Protein AF-A0AAV4HIV1-F1 (afdb_monomer_lite)

Organism: NCBI:txid1093978

Secondary structure (DSSP, 8-state):
---HHHHHHHHHHHHHHHHHTSS-GGGHHHHHHHHHHHHHHSPPTTTSS-HHHHHHSS----HHHHHHHHHH----PPP---HHHHHHHHHHHHHHHHHHHHHHHHHHHHHHHHHHHHHHTT------------------

Foldseek 3Di:
DPCPVVVVVVVVLVVVLCVVCVPPVPCSVVVNVVSVVVQQQDQDQQQSDRVVCLVFVDHDCDPVVVVCCVVVVDDPDDDDDDPVRVVVVSVVSNVVSVVSSVVSNVVSVVVVVVVCVVVVVVPPPPPDPPPDDDDDDDDD

InterPro domains:
  IPR012337 Ribonuclease H-like superfamily [SSF53098] (3-62)
  IPR036397 Ribonuclease H superfamily [G3DSA:3.30.420.10] (1-107)

Sequence (140 aa):
MCNGLVERFNAKLKTCLRRLCSEQPRQWHRYINPLLFAYREVPQESTHFAPFELLYGRTVRGTMHILRELWTKDIEEPEVKTSYEYVLNLRERLDDTLKKAGEELEKAQGRQKHYYDRTFKVLKILCGRESFSPAADGFE

Radius of gyration: 26.25 Å; chains: 1; bounding box: 42×67×82 Å

pLDDT: mean 79.44, std 16.46, range [33.34, 93.69]

Structure (mmCIF, N/CA/C/O backbone):
data_AF-A0AAV4HIV1-F1
#
_entry.id   AF-A0AAV4HIV1-F1
#
loop_
_atom_site.group_PDB
_atom_site.id
_atom_site.type_symbol
_atom_site.label_atom_id
_atom_site.label_alt_id
_atom_site.label_comp_id
_atom_site.label_asym_id
_atom_site.label_entity_id
_atom_site.label_seq_id
_atom_site.pdbx_PDB_ins_code
_atom_site.Cartn_x
_atom_site.Cartn_y
_atom_site.Cartn_z
_atom_site.occupancy
_atom_site.B_iso_or_equiv
_atom_site.auth_seq_id
_atom_site.auth_comp_id
_atom_site.auth_asym_id
_atom_site.auth_atom_id
_atom_site.pdbx_PDB_model_num
ATOM 1 N N . MET A 1 1 ? -7.880 16.273 -17.895 1.00 42.62 1 MET A N 1
ATOM 2 C CA . MET A 1 1 ? -6.919 15.247 -18.371 1.00 42.62 1 MET A CA 1
ATOM 3 C C . MET A 1 1 ? -6.911 14.116 -17.347 1.00 42.62 1 MET A C 1
ATOM 5 O O . MET A 1 1 ? -6.492 14.367 -16.229 1.00 42.62 1 MET A O 1
ATOM 9 N N . CYS A 1 2 ? -7.506 12.952 -17.638 1.00 53.34 2 CYS A N 1
ATOM 10 C CA . CYS A 1 2 ? -8.181 12.158 -16.591 1.00 53.34 2 CYS A CA 1
ATOM 11 C C . CYS A 1 2 ? -7.658 10.721 -16.328 1.00 53.34 2 CYS A C 1
ATOM 13 O O . CYS A 1 2 ? -8.262 10.038 -15.519 1.00 53.34 2 CYS A O 1
ATOM 15 N N . ASN A 1 3 ? -6.546 10.238 -16.913 1.00 75.44 3 ASN A N 1
ATOM 16 C CA . ASN A 1 3 ? -6.161 8.808 -16.776 1.00 75.44 3 ASN A CA 1
ATOM 17 C C . ASN A 1 3 ? -4.720 8.502 -16.309 1.00 75.44 3 ASN A C 1
ATOM 19 O O . ASN A 1 3 ? -4.316 7.339 -16.288 1.00 75.44 3 ASN A O 1
ATOM 23 N N . GLY A 1 4 ? -3.940 9.494 -15.866 1.00 80.88 4 GLY A N 1
ATOM 24 C CA . GLY A 1 4 ? -2.507 9.297 -15.581 1.00 80.88 4 GLY A CA 1
ATOM 25 C C . GLY A 1 4 ? -2.182 8.233 -14.518 1.00 80.88 4 GLY A C 1
ATOM 26 O O . GLY A 1 4 ? -1.185 7.522 -14.636 1.00 80.88 4 GLY A O 1
ATOM 27 N N . LEU A 1 5 ? -3.024 8.065 -13.493 1.00 81.38 5 LEU A N 1
ATOM 28 C CA . LEU A 1 5 ? -2.810 7.041 -12.458 1.00 81.38 5 LEU A CA 1
ATOM 29 C C . LEU A 1 5 ? -3.039 5.622 -12.996 1.00 81.38 5 LEU A C 1
ATOM 31 O O . LEU A 1 5 ? -2.239 4.725 -12.728 1.00 81.38 5 LEU A O 1
ATOM 35 N N . VAL A 1 6 ? -4.083 5.436 -13.808 1.00 84.75 6 VAL A N 1
ATOM 36 C CA . VAL A 1 6 ? -4.397 4.154 -14.458 1.00 84.75 6 VAL A CA 1
ATOM 37 C C . VAL A 1 6 ? -3.300 3.780 -15.453 1.00 84.75 6 VAL A C 1
ATOM 39 O O . VAL A 1 6 ? -2.864 2.631 -15.500 1.00 84.75 6 VAL A O 1
ATOM 42 N N . GLU A 1 7 ? -2.788 4.750 -16.210 1.00 88.69 7 GLU A N 1
ATOM 43 C CA . GLU A 1 7 ? -1.672 4.536 -17.134 1.00 88.69 7 GLU A CA 1
ATOM 44 C C . GLU A 1 7 ? -0.387 4.126 -16.406 1.00 88.69 7 GLU A C 1
ATOM 46 O O . GLU A 1 7 ? 0.265 3.163 -16.817 1.00 88.69 7 GLU A O 1
ATOM 51 N N . ARG A 1 8 ? -0.047 4.784 -15.285 1.00 86.56 8 ARG A N 1
ATOM 52 C CA . ARG A 1 8 ? 1.108 4.404 -14.450 1.00 86.56 8 ARG A CA 1
ATOM 53 C C . ARG A 1 8 ? 0.956 3.001 -13.870 1.00 86.56 8 ARG A C 1
ATOM 55 O O . ARG A 1 8 ? 1.915 2.228 -13.901 1.00 86.56 8 ARG A O 1
ATOM 62 N N . PHE A 1 9 ? -0.237 2.657 -13.389 1.00 87.56 9 PHE A N 1
ATOM 63 C CA . PHE A 1 9 ? -0.536 1.310 -12.907 1.00 87.56 9 PHE A CA 1
ATOM 64 C C . PHE A 1 9 ? -0.349 0.270 -14.019 1.00 87.56 9 PHE A C 1
ATOM 66 O O . PHE A 1 9 ? 0.413 -0.686 -13.858 1.00 87.56 9 PHE A O 1
ATOM 73 N N . ASN A 1 10 ? -0.952 0.499 -15.186 1.00 90.94 10 ASN A N 1
ATOM 74 C CA . ASN A 1 10 ? -0.833 -0.394 -16.337 1.00 90.94 10 ASN A CA 1
ATOM 75 C C . ASN A 1 10 ? 0.622 -0.529 -16.813 1.00 90.94 10 ASN A C 1
ATOM 77 O O . ASN A 1 10 ? 1.059 -1.627 -17.163 1.00 90.94 10 ASN A O 1
ATOM 81 N N . ALA A 1 11 ? 1.402 0.553 -16.796 1.00 90.94 11 ALA A N 1
ATOM 82 C CA . ALA A 1 11 ? 2.826 0.524 -17.122 1.00 90.94 11 ALA A CA 1
ATOM 83 C C . ALA A 1 11 ? 3.629 -0.325 -16.122 1.00 90.94 11 ALA A C 1
ATOM 85 O O . ALA A 1 11 ? 4.471 -1.135 -16.530 1.00 90.94 11 ALA A O 1
ATOM 86 N N . LYS A 1 12 ? 3.346 -0.198 -14.818 1.00 90.19 12 LYS A N 1
ATOM 87 C CA . LYS A 1 12 ? 3.982 -1.016 -13.778 1.00 90.19 12 LYS A CA 1
ATOM 88 C C . LYS A 1 12 ? 3.627 -2.492 -13.942 1.00 90.19 12 LYS A C 1
ATOM 90 O O . LYS A 1 12 ? 4.529 -3.328 -13.954 1.00 90.19 12 LYS A O 1
ATOM 95 N N . LEU A 1 13 ? 2.348 -2.800 -14.154 1.00 90.88 13 LEU A N 1
ATOM 96 C CA . LEU A 1 13 ? 1.856 -4.162 -14.345 1.00 90.88 13 LEU A CA 1
ATOM 97 C C . LEU A 1 13 ? 2.499 -4.824 -15.571 1.00 90.88 13 LEU A C 1
ATOM 99 O O . LEU A 1 13 ? 3.040 -5.923 -15.462 1.00 90.88 13 LEU A O 1
ATOM 103 N N . LYS A 1 14 ? 2.551 -4.123 -16.711 1.00 90.75 14 LYS A N 1
ATOM 104 C CA . LYS A 1 14 ? 3.245 -4.599 -17.921 1.00 90.75 14 LYS A CA 1
ATOM 105 C C . LYS A 1 14 ? 4.734 -4.847 -17.675 1.00 90.75 14 LYS A C 1
ATOM 107 O O . LYS A 1 14 ? 5.274 -5.839 -18.156 1.00 90.75 14 LYS A O 1
ATOM 112 N N . THR A 1 15 ? 5.400 -3.968 -16.927 1.00 91.81 15 THR A N 1
ATOM 113 C CA . THR A 1 15 ? 6.830 -4.113 -16.607 1.00 91.81 15 THR A CA 1
ATOM 114 C C . THR A 1 15 ? 7.088 -5.347 -15.745 1.00 91.81 15 THR A C 1
ATOM 116 O O . THR A 1 15 ? 8.006 -6.111 -16.037 1.00 91.81 15 THR A O 1
ATOM 119 N N . CYS A 1 16 ? 6.273 -5.573 -14.712 1.00 90.44 16 CYS A N 1
ATOM 120 C CA . CYS A 1 16 ? 6.390 -6.759 -13.869 1.00 90.44 16 CYS A CA 1
ATOM 121 C C . CYS A 1 16 ? 6.075 -8.041 -14.650 1.00 90.44 16 CYS A C 1
ATOM 123 O O . CYS A 1 16 ? 6.843 -8.994 -14.565 1.00 90.44 16 CYS A O 1
ATOM 125 N N . LEU A 1 17 ? 5.020 -8.050 -15.475 1.00 90.00 17 LEU A N 1
ATOM 126 C CA . LEU A 1 17 ? 4.712 -9.197 -16.335 1.00 90.00 17 LEU A CA 1
ATOM 127 C C . LEU A 1 17 ? 5.856 -9.511 -17.297 1.00 90.00 17 LEU A C 1
ATOM 129 O O . LEU A 1 17 ? 6.226 -10.670 -17.422 1.00 90.00 17 LEU A O 1
ATOM 133 N N . ARG A 1 18 ? 6.465 -8.501 -17.932 1.00 89.62 18 ARG A N 1
ATOM 134 C CA . ARG A 1 18 ? 7.612 -8.712 -18.829 1.00 89.62 18 ARG A CA 1
ATOM 135 C C . ARG A 1 18 ? 8.777 -9.405 -18.120 1.00 89.62 18 ARG A C 1
ATOM 137 O O . ARG A 1 18 ? 9.432 -10.239 -18.731 1.00 89.62 18 ARG A O 1
ATOM 144 N N . ARG A 1 19 ? 9.021 -9.072 -16.848 1.00 89.06 19 ARG A N 1
ATOM 145 C CA . ARG A 1 19 ? 10.058 -9.716 -16.028 1.00 89.06 19 ARG A CA 1
ATOM 146 C C . ARG A 1 19 ? 9.678 -11.141 -15.632 1.00 89.06 19 ARG A C 1
ATOM 148 O O . ARG A 1 19 ? 10.494 -12.030 -15.778 1.00 89.06 19 ARG A O 1
ATOM 155 N N . LEU A 1 20 ? 8.447 -11.3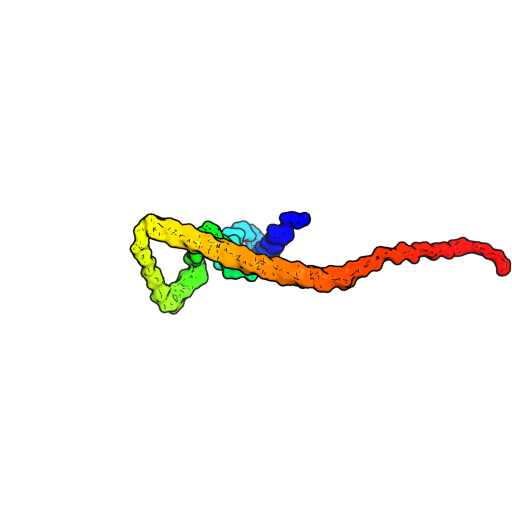67 -15.173 1.00 86.81 20 LEU A N 1
ATOM 156 C CA . LEU A 1 20 ? 7.981 -12.700 -14.762 1.00 86.81 20 LEU A CA 1
ATOM 157 C C . LEU A 1 20 ? 7.864 -13.677 -15.940 1.00 86.81 20 LEU A C 1
ATOM 159 O O . LEU A 1 20 ? 8.055 -14.876 -15.784 1.00 86.81 20 LEU A O 1
ATOM 163 N N . CYS A 1 21 ? 7.553 -13.162 -17.126 1.00 87.81 21 CYS A N 1
ATOM 164 C CA . CYS A 1 21 ? 7.339 -13.954 -18.331 1.00 87.81 21 CYS A CA 1
ATOM 165 C C . CYS A 1 21 ? 8.599 -14.079 -19.200 1.00 87.81 21 CYS A C 1
ATOM 167 O O . CYS A 1 21 ? 8.486 -14.553 -20.330 1.00 87.81 21 CYS A O 1
ATOM 169 N N . SER A 1 22 ? 9.774 -13.643 -18.721 1.00 86.38 22 SER A N 1
ATOM 170 C CA . SER A 1 22 ? 11.020 -13.713 -19.498 1.00 86.38 22 SER A CA 1
ATOM 171 C C . SER A 1 22 ? 11.397 -15.150 -19.854 1.00 86.38 22 SER A C 1
ATOM 173 O O . SER A 1 22 ? 11.907 -15.392 -20.942 1.00 86.38 22 SER A O 1
ATOM 175 N N . GLU A 1 23 ? 11.104 -16.099 -18.963 1.00 80.75 23 GLU A N 1
ATOM 176 C CA . GLU A 1 23 ? 11.380 -17.524 -19.167 1.00 80.75 23 GLU A CA 1
ATOM 177 C C . GLU A 1 23 ? 10.240 -18.243 -19.906 1.00 80.75 23 GLU A C 1
ATOM 179 O O . GLU A 1 23 ? 10.485 -19.119 -20.731 1.00 80.75 23 GLU A O 1
ATOM 184 N N . GLN A 1 24 ? 8.978 -17.876 -19.638 1.00 84.31 24 GLN A N 1
ATOM 185 C CA . GLN A 1 24 ? 7.793 -18.549 -20.195 1.00 84.31 24 GLN A CA 1
ATOM 186 C C . GLN A 1 24 ? 6.726 -17.548 -20.686 1.00 84.31 24 GLN A C 1
ATOM 188 O O . GLN A 1 24 ? 5.675 -17.379 -20.058 1.00 84.31 24 GLN A O 1
ATOM 193 N N . PRO A 1 25 ? 6.923 -16.912 -21.858 1.00 81.50 25 PRO A N 1
ATOM 194 C CA . PRO A 1 25 ? 6.043 -15.847 -22.352 1.00 81.50 25 PRO A CA 1
ATOM 195 C C . PRO A 1 25 ? 4.618 -16.307 -22.686 1.00 81.50 25 PRO A C 1
ATOM 197 O O . PRO A 1 25 ? 3.663 -15.541 -22.555 1.00 81.50 25 PRO A O 1
ATOM 200 N N . ARG A 1 26 ? 4.433 -17.578 -23.067 1.00 85.88 26 ARG A N 1
ATOM 201 C CA . ARG A 1 26 ? 3.106 -18.143 -23.386 1.00 85.88 26 ARG A CA 1
ATOM 202 C C . ARG A 1 26 ? 2.197 -18.304 -22.160 1.00 85.88 26 ARG A C 1
ATOM 204 O O . ARG A 1 26 ? 0.985 -18.415 -22.323 1.00 85.88 26 ARG A O 1
ATOM 211 N N . GLN A 1 27 ? 2.748 -18.286 -20.945 1.00 88.19 27 GLN A N 1
ATOM 212 C CA . GLN A 1 27 ? 2.001 -18.527 -19.703 1.00 88.19 27 GLN A CA 1
ATOM 213 C C . GLN A 1 27 ? 1.684 -17.249 -18.914 1.00 88.19 27 GLN A C 1
ATOM 215 O O . GLN A 1 27 ? 1.295 -17.322 -17.752 1.00 88.19 27 GLN A O 1
ATOM 220 N N . TRP A 1 28 ? 1.783 -16.074 -19.548 1.00 87.19 28 TRP A N 1
ATOM 221 C CA . TRP A 1 28 ? 1.580 -14.769 -18.903 1.00 87.19 28 TRP A CA 1
ATOM 222 C C . TRP A 1 28 ? 0.282 -14.654 -18.087 1.00 87.19 28 TRP A C 1
ATOM 224 O O . TRP A 1 28 ? 0.274 -14.059 -17.011 1.00 87.19 28 TRP A O 1
ATOM 234 N N . HIS A 1 29 ? -0.797 -15.281 -18.561 1.00 88.12 29 HIS A N 1
ATOM 235 C CA . HIS A 1 29 ? -2.107 -15.298 -17.914 1.00 88.12 29 HIS A CA 1
ATOM 236 C C . HIS A 1 29 ? -2.079 -15.911 -16.504 1.00 88.12 29 HIS A C 1
ATOM 238 O O . HIS A 1 29 ? -2.806 -15.453 -15.625 1.00 88.12 29 HIS A O 1
ATOM 244 N N . ARG A 1 30 ? -1.200 -16.891 -16.251 1.00 89.06 30 ARG A N 1
ATOM 245 C CA . ARG A 1 30 ? -1.045 -17.520 -14.929 1.00 89.06 30 ARG A CA 1
ATOM 246 C C . ARG A 1 30 ? -0.418 -16.574 -13.907 1.00 89.06 30 ARG A C 1
ATOM 248 O O . ARG A 1 30 ? -0.728 -16.668 -12.725 1.00 89.06 30 ARG A O 1
ATOM 255 N N . TYR A 1 31 ? 0.416 -15.638 -14.358 1.00 88.94 31 TYR A N 1
ATOM 256 C CA . TYR A 1 31 ? 1.117 -14.696 -13.485 1.00 88.94 31 TYR A CA 1
ATOM 257 C C . TYR A 1 31 ? 0.291 -13.452 -13.134 1.00 88.94 31 TYR A C 1
ATOM 259 O O . TYR A 1 31 ? 0.672 -12.725 -12.220 1.00 88.94 31 TYR A O 1
ATOM 267 N N . ILE A 1 32 ? -0.849 -13.212 -13.796 1.00 90.44 32 ILE A N 1
ATOM 268 C CA . ILE A 1 32 ? -1.705 -12.043 -13.522 1.00 90.44 32 ILE A CA 1
ATOM 269 C C . ILE A 1 32 ? -2.212 -12.058 -12.080 1.00 90.44 32 ILE A C 1
ATOM 271 O O . ILE A 1 32 ? -2.040 -11.076 -11.362 1.00 90.44 32 ILE A O 1
ATOM 275 N N . ASN A 1 33 ? -2.835 -13.159 -11.653 1.00 90.44 33 ASN A N 1
ATOM 276 C CA . ASN A 1 33 ? -3.450 -13.241 -10.327 1.00 90.44 33 ASN A CA 1
ATOM 277 C C . ASN A 1 33 ? -2.414 -13.097 -9.195 1.00 90.44 33 ASN A C 1
ATOM 279 O O . ASN A 1 33 ? -2.628 -12.250 -8.326 1.00 90.44 33 ASN A O 1
ATOM 283 N N . PRO A 1 34 ? -1.270 -13.815 -9.219 1.00 88.81 34 PRO A N 1
ATOM 284 C CA . PRO A 1 34 ? -0.201 -13.612 -8.241 1.00 88.81 34 PRO A CA 1
ATOM 285 C C . PRO A 1 34 ? 0.359 -12.188 -8.248 1.00 88.81 34 PRO A C 1
ATOM 287 O O . PRO A 1 34 ? 0.590 -11.609 -7.190 1.00 88.81 34 PRO A O 1
ATOM 290 N N . LEU A 1 35 ? 0.543 -11.589 -9.429 1.00 89.94 35 LEU A N 1
ATOM 291 C CA . LEU A 1 35 ? 1.068 -10.230 -9.537 1.00 89.94 35 LEU A CA 1
ATOM 292 C C . LEU A 1 35 ? 0.097 -9.187 -8.968 1.00 89.94 35 LEU A C 1
ATOM 294 O O . LEU A 1 35 ? 0.522 -8.266 -8.274 1.00 89.94 35 LEU A O 1
ATOM 298 N N . LEU A 1 36 ? -1.202 -9.323 -9.247 1.00 90.62 36 LEU A N 1
ATOM 299 C CA . LEU A 1 36 ? -2.232 -8.451 -8.682 1.00 90.62 36 LEU A CA 1
ATOM 300 C C . LEU A 1 36 ? -2.328 -8.605 -7.166 1.00 90.62 36 LEU A C 1
ATOM 302 O O . LEU A 1 36 ? -2.538 -7.615 -6.472 1.00 90.62 36 LEU A O 1
ATOM 306 N N . PHE A 1 37 ? -2.166 -9.825 -6.655 1.00 89.12 37 PHE A N 1
ATOM 307 C CA . PHE A 1 37 ? -2.110 -10.066 -5.220 1.00 89.12 37 PHE A CA 1
ATOM 308 C C . PHE A 1 37 ? -0.910 -9.354 -4.586 1.00 89.12 37 PHE A C 1
ATOM 310 O O . PHE A 1 37 ? -1.101 -8.547 -3.682 1.00 89.12 37 PHE A O 1
ATOM 317 N N . ALA A 1 38 ? 0.293 -9.542 -5.139 1.00 88.88 38 ALA A N 1
ATOM 318 C CA . ALA A 1 38 ? 1.499 -8.862 -4.669 1.00 88.88 38 ALA A CA 1
ATOM 319 C C . ALA A 1 38 ? 1.358 -7.330 -4.718 1.00 88.88 38 ALA A C 1
ATOM 321 O O . ALA A 1 38 ? 1.772 -6.634 -3.797 1.00 88.88 38 ALA A O 1
ATOM 322 N N . TYR A 1 39 ? 0.721 -6.787 -5.760 1.00 89.25 39 TYR A N 1
ATOM 323 C CA . TYR A 1 39 ? 0.451 -5.349 -5.846 1.00 89.25 39 TYR A CA 1
ATOM 324 C C . TYR A 1 39 ? -0.492 -4.853 -4.738 1.00 89.25 39 TYR A C 1
ATOM 326 O O . TYR A 1 39 ? -0.326 -3.746 -4.240 1.00 89.25 39 TYR A O 1
ATOM 334 N N . ARG A 1 40 ? -1.498 -5.650 -4.361 1.00 89.19 40 ARG A N 1
ATOM 335 C CA . ARG A 1 40 ? -2.479 -5.293 -3.321 1.00 89.19 40 ARG A CA 1
ATOM 336 C C . ARG A 1 40 ? -1.938 -5.447 -1.900 1.00 89.19 40 ARG A C 1
ATOM 338 O O . ARG A 1 40 ? -2.483 -4.810 -1.003 1.00 89.19 40 ARG A O 1
ATOM 345 N N . GLU A 1 41 ? -0.927 -6.291 -1.709 1.00 87.69 41 GLU A N 1
ATOM 346 C CA . GLU A 1 41 ? -0.252 -6.526 -0.425 1.00 87.69 41 GLU A CA 1
ATOM 347 C C . GLU A 1 41 ? 0.791 -5.440 -0.109 1.00 87.69 41 GLU A C 1
ATOM 349 O O . GLU A 1 41 ? 1.001 -5.108 1.052 1.00 87.69 41 GLU A O 1
ATOM 354 N N . VAL A 1 42 ? 1.436 -4.861 -1.126 1.00 86.94 42 VAL A N 1
ATOM 355 C CA . VAL A 1 42 ? 2.539 -3.907 -0.932 1.00 86.94 42 VAL A CA 1
ATOM 356 C C . VAL A 1 42 ? 2.023 -2.478 -0.687 1.00 86.94 42 VAL A C 1
ATOM 358 O O . VAL A 1 42 ? 1.171 -2.001 -1.444 1.00 86.94 42 VAL A O 1
ATOM 361 N N . PRO A 1 43 ? 2.561 -1.750 0.315 1.00 87.31 43 PRO A N 1
ATOM 362 C CA . PRO A 1 43 ? 2.213 -0.353 0.552 1.00 87.31 43 PRO A CA 1
ATOM 363 C C . PRO A 1 43 ? 2.654 0.543 -0.608 1.00 87.31 43 PRO A C 1
ATOM 365 O O . PRO A 1 43 ? 3.780 0.453 -1.106 1.00 87.31 43 PRO A O 1
ATOM 368 N N . GLN A 1 44 ? 1.762 1.433 -1.043 1.00 86.44 44 GLN A N 1
ATOM 369 C CA . GLN A 1 44 ? 2.045 2.356 -2.137 1.00 86.44 44 GLN A CA 1
ATOM 370 C C . GLN A 1 44 ? 2.670 3.651 -1.607 1.00 86.44 44 GLN A C 1
ATOM 372 O O . GLN A 1 44 ? 2.161 4.249 -0.672 1.00 86.44 44 GLN A O 1
ATOM 377 N N . GLU A 1 45 ? 3.736 4.140 -2.243 1.00 85.62 45 GLU A N 1
ATOM 378 C CA . GLU A 1 45 ? 4.506 5.308 -1.775 1.00 85.62 45 GLU A CA 1
ATOM 379 C C . GLU A 1 45 ? 3.672 6.587 -1.588 1.00 85.62 45 GLU A C 1
ATOM 381 O O . GLU A 1 45 ? 3.952 7.390 -0.709 1.00 85.62 45 GLU A O 1
ATOM 386 N N . SER A 1 46 ? 2.635 6.787 -2.404 1.00 83.25 46 SER A N 1
ATOM 387 C CA . SER A 1 46 ? 1.781 7.975 -2.317 1.00 83.25 46 SER A CA 1
ATOM 388 C C . SER A 1 46 ? 0.820 7.957 -1.131 1.00 83.25 46 SER A C 1
ATOM 390 O O . SER A 1 46 ? 0.403 9.017 -0.691 1.00 83.25 46 SER A O 1
ATOM 392 N N . THR A 1 47 ? 0.417 6.772 -0.671 1.00 85.06 47 THR A N 1
ATOM 393 C CA . THR A 1 47 ? -0.582 6.602 0.396 1.00 85.06 47 THR A CA 1
ATOM 394 C C . THR A 1 47 ? 0.015 6.001 1.660 1.00 85.06 47 THR A C 1
ATOM 396 O O . THR A 1 47 ? -0.641 6.024 2.687 1.00 85.06 47 THR A O 1
ATOM 399 N N . HIS A 1 48 ? 1.211 5.416 1.595 1.00 87.69 48 HIS A N 1
ATOM 400 C CA . HIS A 1 48 ? 1.876 4.606 2.625 1.00 87.69 48 HIS A CA 1
ATOM 401 C C . HIS A 1 48 ? 1.117 3.355 3.107 1.00 87.69 48 HIS A C 1
ATOM 403 O O . HIS A 1 48 ? 1.720 2.494 3.740 1.00 87.69 48 HIS A O 1
ATOM 409 N N . PHE A 1 49 ? -0.152 3.201 2.737 1.00 87.88 49 PHE A N 1
ATOM 410 C CA . PHE A 1 49 ? -0.975 2.019 2.986 1.00 87.88 49 PHE A CA 1
ATOM 411 C C . PHE A 1 49 ? -1.046 1.098 1.768 1.00 87.88 49 PHE A C 1
ATOM 413 O O . PHE A 1 49 ? -0.949 1.554 0.618 1.00 87.88 49 PHE A O 1
ATOM 420 N N . ALA A 1 50 ? -1.250 -0.196 2.018 1.00 89.44 50 ALA A N 1
ATOM 421 C CA . ALA A 1 50 ? -1.527 -1.162 0.964 1.00 89.44 50 ALA A CA 1
ATOM 422 C C . ALA A 1 50 ? -2.975 -1.004 0.450 1.00 89.44 50 ALA A C 1
ATOM 424 O O . ALA A 1 50 ? -3.888 -0.754 1.243 1.00 89.44 50 ALA A O 1
ATOM 425 N N . PRO A 1 51 ? -3.247 -1.193 -0.858 1.00 88.81 51 PRO A N 1
ATOM 426 C CA . PRO A 1 51 ? -4.604 -1.073 -1.401 1.00 88.81 51 PRO A CA 1
ATOM 427 C C . PRO A 1 51 ? -5.637 -1.966 -0.702 1.00 88.81 51 PRO A C 1
ATOM 429 O O . PRO A 1 51 ? -6.804 -1.598 -0.593 1.00 88.81 51 PRO A O 1
ATOM 432 N N . PHE A 1 52 ? -5.223 -3.144 -0.228 1.00 88.12 52 PHE A N 1
ATOM 433 C CA . PHE A 1 52 ? -6.107 -4.034 0.518 1.00 88.12 52 PHE A CA 1
ATOM 434 C C . PHE A 1 52 ? -6.458 -3.490 1.907 1.00 88.12 52 PHE A C 1
ATOM 436 O O . PHE A 1 52 ? -7.603 -3.616 2.336 1.00 88.12 52 PHE A O 1
ATOM 443 N N . GLU A 1 53 ? -5.502 -2.869 2.597 1.00 87.62 53 GLU A N 1
ATOM 444 C CA . GLU A 1 53 ? -5.729 -2.285 3.922 1.00 87.62 53 GLU A CA 1
ATOM 445 C C . GLU A 1 53 ? -6.741 -1.147 3.853 1.00 87.62 53 GLU A C 1
ATOM 447 O O . GLU A 1 53 ? -7.640 -1.083 4.683 1.00 87.62 53 GLU A O 1
ATOM 452 N N . LEU A 1 54 ? -6.657 -0.312 2.815 1.00 88.19 54 LEU A N 1
ATOM 453 C CA . LEU A 1 54 ? -7.609 0.777 2.589 1.00 88.19 54 LEU A CA 1
ATOM 454 C C . LEU A 1 54 ? -9.029 0.279 2.292 1.00 88.19 54 LEU A C 1
ATOM 456 O O . LEU A 1 54 ? -9.994 0.976 2.585 1.00 88.19 54 LEU A O 1
ATOM 460 N N . LEU A 1 55 ? -9.167 -0.912 1.703 1.00 87.62 55 LEU A N 1
ATOM 461 C CA . LEU A 1 55 ? -10.469 -1.476 1.349 1.00 87.62 55 LEU A CA 1
ATOM 462 C C . LEU A 1 55 ? -11.107 -2.260 2.502 1.00 87.62 55 LEU A C 1
ATOM 464 O O . LEU A 1 55 ? -12.321 -2.218 2.679 1.00 87.62 55 LEU A O 1
ATOM 468 N N . TYR A 1 56 ? -10.303 -3.007 3.259 1.00 85.81 56 TYR A N 1
ATOM 469 C CA . TYR A 1 56 ? -10.797 -3.965 4.251 1.00 85.81 56 TYR A CA 1
ATOM 470 C C . TYR A 1 56 ? -10.440 -3.611 5.696 1.00 85.81 56 TYR A C 1
ATOM 472 O O . TYR A 1 56 ? -10.797 -4.368 6.595 1.00 85.81 56 TYR A O 1
ATOM 480 N N . GLY A 1 57 ? -9.694 -2.531 5.939 1.00 82.44 57 GLY A N 1
ATOM 481 C CA . GLY A 1 57 ? -9.309 -2.072 7.279 1.00 82.44 57 GLY A CA 1
ATOM 482 C C . GLY A 1 57 ? -8.370 -3.020 8.026 1.00 82.44 57 GLY A C 1
ATOM 483 O O . GLY A 1 57 ? -8.080 -2.814 9.206 1.00 82.44 57 GLY A O 1
ATOM 484 N N . ARG A 1 58 ? -7.890 -4.076 7.358 1.00 83.06 58 ARG A N 1
ATOM 485 C CA . ARG A 1 58 ? -7.043 -5.132 7.917 1.00 83.06 58 ARG A CA 1
ATOM 486 C C . ARG A 1 58 ? -5.868 -5.435 6.999 1.00 83.06 58 ARG A C 1
ATOM 488 O O . ARG A 1 58 ? -5.987 -5.352 5.778 1.00 83.06 58 ARG A O 1
ATOM 495 N N . THR A 1 59 ? -4.766 -5.842 7.610 1.00 79.81 59 THR A N 1
ATOM 496 C CA . THR A 1 59 ? -3.575 -6.338 6.926 1.00 79.81 59 THR A CA 1
ATOM 497 C C . THR A 1 59 ? -3.900 -7.656 6.217 1.00 79.81 59 THR A C 1
ATOM 499 O O . THR A 1 59 ? -4.616 -8.512 6.745 1.00 79.81 59 THR A O 1
ATOM 502 N N . VAL A 1 60 ? -3.406 -7.828 4.988 1.00 79.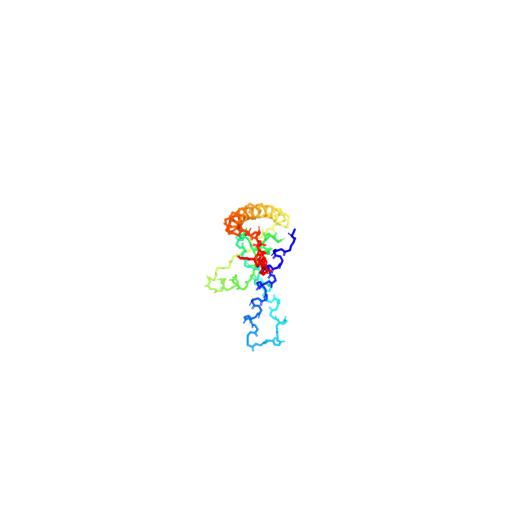50 60 VAL A N 1
ATOM 503 C CA . VAL A 1 60 ? -3.488 -9.125 4.299 1.00 79.50 60 VAL A CA 1
ATOM 504 C C . VAL A 1 60 ? -2.583 -10.102 5.036 1.00 79.50 60 VAL A C 1
ATOM 506 O O . VAL A 1 60 ? -1.403 -9.816 5.238 1.00 79.50 60 VAL A O 1
ATOM 509 N N . ARG A 1 61 ? -3.089 -11.296 5.350 1.00 80.00 61 ARG A N 1
ATOM 510 C CA . ARG A 1 61 ? -2.220 -12.430 5.682 1.00 80.00 61 ARG A CA 1
ATOM 511 C C . ARG A 1 61 ? -1.638 -12.997 4.387 1.00 80.00 61 ARG A C 1
ATOM 513 O O . ARG A 1 61 ? -2.160 -13.954 3.821 1.00 80.00 61 ARG A O 1
ATOM 520 N N . GLY A 1 62 ? -0.641 -12.300 3.855 1.00 81.31 62 GLY A N 1
ATOM 521 C CA . GLY A 1 62 ? -0.004 -12.638 2.589 1.00 81.31 62 GLY A CA 1
ATOM 522 C C . GLY A 1 62 ? 1.217 -13.529 2.765 1.00 81.31 62 GLY A C 1
ATOM 523 O O . GLY A 1 62 ? 1.558 -13.953 3.872 1.00 81.31 62 GLY A O 1
ATOM 524 N N . THR A 1 63 ? 1.887 -13.818 1.654 1.00 81.88 63 THR A N 1
ATOM 525 C CA . THR A 1 63 ? 3.040 -14.729 1.622 1.00 81.88 63 THR A CA 1
ATOM 526 C C . THR A 1 63 ? 4.160 -14.251 2.542 1.00 81.88 63 THR A C 1
ATOM 528 O O . THR A 1 63 ? 4.776 -15.065 3.222 1.00 81.88 63 THR A O 1
ATOM 531 N N . MET A 1 64 ? 4.388 -12.935 2.621 1.00 81.44 64 MET A N 1
ATOM 532 C CA . MET A 1 64 ? 5.400 -12.358 3.511 1.00 81.44 64 MET A CA 1
ATOM 533 C C . MET A 1 64 ? 5.020 -12.484 4.985 1.00 81.44 64 MET A C 1
ATOM 535 O O . MET A 1 64 ? 5.887 -12.715 5.825 1.00 81.44 64 MET A O 1
ATOM 539 N N . HIS A 1 65 ? 3.731 -12.364 5.299 1.00 82.31 65 HIS A N 1
ATOM 540 C CA . HIS A 1 65 ? 3.238 -12.519 6.663 1.00 82.31 65 HIS A CA 1
ATOM 541 C C . HIS A 1 65 ? 3.414 -13.963 7.150 1.00 82.31 65 HIS A C 1
ATOM 543 O O . HIS A 1 65 ? 3.944 -14.181 8.233 1.00 82.31 65 HIS A O 1
ATOM 549 N N . ILE A 1 66 ? 3.064 -14.942 6.309 1.00 85.19 66 ILE A N 1
ATOM 550 C CA . ILE A 1 66 ? 3.274 -16.372 6.589 1.00 85.19 66 ILE A CA 1
ATOM 551 C C . ILE A 1 66 ? 4.766 -16.675 6.754 1.00 85.19 66 ILE A C 1
ATOM 553 O O . ILE A 1 66 ? 5.172 -17.378 7.673 1.00 85.19 66 ILE A O 1
ATOM 557 N N . LEU A 1 67 ? 5.601 -16.127 5.872 1.00 86.06 67 LEU A N 1
ATOM 558 C CA . LEU A 1 67 ? 7.045 -16.326 5.924 1.00 86.06 67 LEU A CA 1
ATOM 559 C C . LEU A 1 67 ? 7.650 -15.765 7.224 1.00 86.06 67 LEU A C 1
ATOM 561 O O . LEU A 1 67 ? 8.521 -16.394 7.822 1.00 86.06 67 LEU A O 1
ATOM 565 N N . ARG A 1 68 ? 7.148 -14.616 7.695 1.00 85.06 68 ARG A N 1
ATOM 566 C CA . ARG A 1 68 ? 7.504 -14.032 8.993 1.00 85.06 68 ARG A CA 1
ATOM 567 C C . ARG A 1 68 ? 7.081 -14.931 10.154 1.00 85.06 68 ARG A C 1
ATOM 569 O O . ARG A 1 68 ? 7.910 -15.216 11.006 1.00 85.06 68 ARG A O 1
ATOM 576 N N . GLU A 1 69 ? 5.837 -15.407 10.171 1.00 86.19 69 GLU A N 1
ATOM 577 C CA . GLU A 1 69 ? 5.354 -16.342 11.202 1.00 86.19 69 GLU A CA 1
ATOM 578 C C . GLU A 1 69 ? 6.227 -17.608 11.266 1.00 86.19 69 GLU A C 1
ATOM 580 O O . GLU A 1 69 ? 6.614 -18.042 12.347 1.00 86.19 69 GLU A O 1
ATOM 585 N N . LEU A 1 70 ? 6.599 -18.175 10.111 1.00 86.56 70 LEU A N 1
ATOM 586 C CA . LEU A 1 70 ? 7.453 -19.365 10.036 1.00 86.56 70 LEU A CA 1
ATOM 587 C C . LEU A 1 70 ? 8.868 -19.119 10.575 1.00 86.56 70 LEU A C 1
ATOM 589 O O . LEU A 1 70 ? 9.429 -19.997 11.232 1.00 86.56 70 LEU A O 1
ATOM 593 N N . TRP A 1 71 ? 9.454 -17.951 10.295 1.00 88.81 71 TRP A N 1
ATOM 594 C CA . TRP A 1 71 ? 10.802 -17.623 10.765 1.00 88.81 71 TRP A CA 1
ATOM 595 C C . TRP A 1 71 ? 10.847 -17.222 12.233 1.00 88.81 71 TRP A C 1
ATOM 597 O O . TRP A 1 71 ? 11.752 -17.649 12.948 1.00 88.81 71 TRP A O 1
ATOM 607 N N . THR A 1 72 ? 9.897 -16.404 12.677 1.00 87.44 72 THR A N 1
ATOM 608 C CA . THR A 1 72 ? 9.892 -15.847 14.031 1.00 87.44 72 THR A CA 1
ATOM 609 C C . THR A 1 72 ? 9.239 -16.800 15.034 1.00 87.44 72 THR A C 1
ATOM 611 O O . THR A 1 72 ? 9.562 -16.741 16.213 1.00 87.44 72 THR A O 1
ATOM 614 N N . LYS A 1 73 ? 8.370 -17.718 14.580 1.00 83.44 73 LYS A N 1
ATOM 615 C CA . LYS A 1 73 ? 7.510 -18.583 15.416 1.00 83.44 73 LYS A CA 1
ATOM 616 C C . LYS A 1 73 ? 6.549 -17.823 16.338 1.00 83.44 73 LYS A C 1
ATOM 618 O O . LYS A 1 73 ? 5.865 -18.450 17.142 1.00 83.44 73 LYS A O 1
ATOM 623 N N . ASP A 1 74 ? 6.456 -16.507 16.180 1.00 77.81 74 ASP A N 1
ATOM 624 C CA . ASP A 1 74 ? 5.457 -15.676 16.833 1.00 77.81 74 ASP A CA 1
ATOM 625 C C . ASP A 1 74 ? 4.134 -15.846 16.091 1.00 77.81 74 ASP A C 1
ATOM 627 O O . ASP A 1 74 ? 3.950 -15.359 14.972 1.00 77.81 74 ASP A O 1
ATOM 631 N N . ILE A 1 75 ? 3.224 -16.588 16.712 1.00 74.00 75 ILE A N 1
ATOM 632 C CA . ILE A 1 75 ? 1.841 -16.699 16.270 1.00 74.00 75 ILE A CA 1
ATOM 633 C C . ILE A 1 75 ? 1.048 -15.738 17.148 1.00 74.00 75 ILE A C 1
ATOM 635 O O . ILE A 1 75 ? 0.892 -15.973 18.344 1.00 74.00 75 ILE A O 1
ATOM 639 N N . GLU A 1 76 ? 0.567 -14.642 16.563 1.00 69.81 76 GLU A N 1
ATOM 640 C CA . GLU A 1 76 ? -0.400 -13.779 17.240 1.00 69.81 76 GLU A CA 1
ATOM 641 C C . GLU A 1 76 ? -1.694 -14.579 17.439 1.00 69.81 76 GLU A C 1
ATOM 643 O O . GLU A 1 76 ? -2.389 -14.917 16.475 1.00 69.81 76 GLU A O 1
ATOM 648 N N . GLU A 1 77 ? -2.009 -14.921 18.688 1.00 72.19 77 GLU A N 1
ATOM 649 C CA . GLU A 1 77 ? -3.298 -15.521 19.015 1.00 72.19 77 GLU A CA 1
ATOM 650 C C . GLU A 1 77 ? -4.403 -14.478 18.802 1.00 72.19 77 GLU A C 1
ATOM 652 O O . GLU A 1 77 ? -4.324 -13.368 19.339 1.00 72.19 77 GLU A O 1
ATOM 657 N N . PRO A 1 78 ? -5.438 -14.789 18.003 1.00 69.81 78 PRO A N 1
ATOM 658 C CA . PRO A 1 78 ? -6.511 -13.841 17.774 1.00 69.81 78 PRO A CA 1
ATOM 659 C C . PRO A 1 78 ? -7.292 -13.625 19.073 1.00 69.81 78 PRO A C 1
ATOM 661 O O . PRO A 1 78 ? -7.886 -14.560 19.610 1.00 69.81 78 PRO A O 1
ATOM 664 N N . GLU A 1 79 ? -7.346 -12.378 19.546 1.00 73.06 79 GLU A N 1
ATOM 665 C CA . GLU A 1 79 ? -8.272 -11.983 20.609 1.00 73.06 79 GLU A CA 1
ATOM 666 C C . GLU A 1 79 ? -9.706 -12.350 20.207 1.00 73.06 79 GLU A C 1
ATOM 668 O O . GLU A 1 79 ? -10.205 -11.931 19.155 1.00 73.06 79 GLU A O 1
ATOM 673 N N . VAL A 1 80 ? -10.386 -13.114 21.061 1.00 74.38 80 VAL A N 1
ATOM 674 C CA . VAL A 1 80 ? -11.799 -13.445 20.874 1.00 74.38 80 VAL A CA 1
ATOM 675 C C . VAL A 1 80 ? -12.618 -12.182 21.132 1.00 74.38 80 VAL A C 1
ATOM 677 O O . VAL A 1 80 ? -12.826 -11.792 22.276 1.00 74.38 80 VAL A O 1
ATOM 680 N N . LYS A 1 81 ? -13.067 -11.526 20.059 1.00 77.56 81 LYS A N 1
ATOM 681 C CA . LYS A 1 81 ? -13.928 -10.335 20.123 1.00 77.56 81 LYS A CA 1
ATOM 682 C C . LYS A 1 81 ? -15.369 -10.708 19.836 1.00 77.56 81 LYS A C 1
ATOM 684 O O . LYS A 1 81 ? -15.644 -11.553 18.980 1.00 77.56 81 LYS A O 1
ATOM 689 N N . THR A 1 82 ? -16.298 -10.029 20.500 1.00 88.56 82 THR A N 1
ATOM 690 C CA . THR A 1 82 ? -17.713 -10.129 20.142 1.00 88.56 82 THR A CA 1
ATOM 691 C C . THR A 1 82 ? -17.909 -9.580 18.727 1.00 88.56 82 THR A C 1
ATOM 693 O O . THR A 1 82 ? -17.243 -8.625 18.319 1.00 88.56 82 THR A O 1
ATOM 696 N N . SER A 1 83 ? -18.847 -10.143 17.962 1.00 86.62 83 SER A N 1
ATOM 697 C CA . SER A 1 83 ? -19.147 -9.686 16.593 1.00 86.62 83 SER A CA 1
ATOM 698 C C . SER A 1 83 ? -19.430 -8.179 16.519 1.00 86.62 83 SER A C 1
ATOM 700 O O . SER A 1 83 ? -18.990 -7.509 15.588 1.00 86.62 83 SER A O 1
ATOM 702 N N . TYR A 1 84 ? -20.114 -7.637 17.527 1.00 89.12 84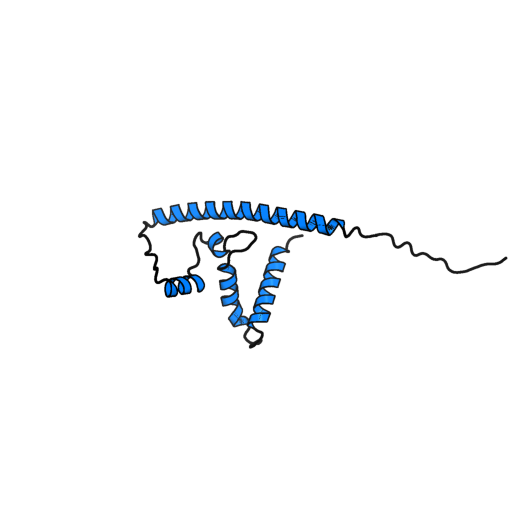 TYR A N 1
ATOM 703 C CA . TYR A 1 84 ? -20.403 -6.211 17.649 1.00 89.12 84 TYR A CA 1
ATOM 704 C C . TYR A 1 84 ? -19.138 -5.355 17.838 1.00 89.12 84 TYR A C 1
ATOM 706 O O . TYR A 1 84 ? -18.931 -4.390 17.102 1.00 89.12 84 TYR A O 1
ATOM 714 N N . GLU A 1 85 ? -18.263 -5.737 18.772 1.00 88.69 85 GLU A N 1
ATOM 715 C CA . GLU A 1 85 ? -16.996 -5.040 19.043 1.00 88.69 85 GLU A CA 1
ATOM 716 C C . GLU A 1 85 ? -16.087 -5.041 17.813 1.00 88.69 85 GLU A C 1
ATOM 718 O O . GLU A 1 85 ? -15.471 -4.026 17.485 1.00 88.69 85 GLU A O 1
ATOM 723 N N . TYR A 1 86 ? -16.052 -6.162 17.086 1.00 87.56 86 TYR A N 1
ATOM 724 C CA . TYR A 1 86 ? -15.301 -6.275 15.842 1.00 87.56 86 TYR A CA 1
ATOM 725 C C . TYR A 1 86 ? -15.777 -5.269 14.787 1.00 87.56 86 TYR A C 1
ATOM 727 O O . TYR A 1 86 ? -14.955 -4.588 14.174 1.00 87.56 86 TYR A O 1
ATOM 735 N N . VAL A 1 87 ? -17.093 -5.146 14.579 1.00 89.69 87 VAL A N 1
ATOM 736 C CA . VAL A 1 87 ? -17.655 -4.230 13.573 1.00 89.69 87 VAL A CA 1
ATOM 737 C C . VAL A 1 87 ? -17.379 -2.770 13.929 1.00 89.69 87 VAL A C 1
ATOM 739 O O . VAL A 1 87 ? -17.035 -1.991 13.038 1.00 89.69 87 VAL A O 1
ATOM 742 N N . LEU A 1 88 ? -17.496 -2.394 15.206 1.00 90.88 88 LEU A N 1
ATOM 743 C CA . LEU A 1 88 ? -17.169 -1.039 15.657 1.00 90.88 88 LEU A CA 1
ATOM 744 C C . LEU A 1 88 ? -15.690 -0.713 15.435 1.00 90.88 88 LEU A C 1
ATOM 746 O O . LEU A 1 88 ? -15.378 0.290 14.797 1.00 90.88 88 LEU A O 1
ATOM 750 N N . ASN A 1 89 ? -14.791 -1.593 15.884 1.00 88.69 89 ASN A N 1
ATOM 751 C CA . ASN A 1 89 ? -13.354 -1.389 15.724 1.00 88.69 89 ASN A CA 1
ATOM 752 C C . ASN A 1 89 ? -12.939 -1.357 14.246 1.00 88.69 89 ASN A C 1
ATOM 754 O O . ASN A 1 89 ? -12.075 -0.574 13.858 1.00 88.69 89 ASN A O 1
ATOM 758 N N . LEU A 1 90 ? -13.569 -2.176 13.399 1.00 89.12 90 LEU A N 1
ATOM 759 C CA . LEU A 1 90 ? -13.320 -2.166 11.960 1.00 89.12 90 LEU A CA 1
ATOM 760 C C . LEU A 1 90 ? -13.697 -0.821 11.326 1.00 89.12 90 LEU A C 1
ATOM 762 O O . LEU A 1 90 ? -12.937 -0.312 10.505 1.00 89.12 90 LEU A O 1
ATOM 766 N N . ARG A 1 91 ? -14.851 -0.250 11.696 1.00 90.12 91 ARG A N 1
ATOM 767 C CA . ARG A 1 91 ? -15.279 1.060 11.182 1.00 90.12 91 ARG A CA 1
ATOM 768 C C . ARG A 1 91 ? -14.325 2.169 11.595 1.00 90.12 91 ARG A C 1
ATOM 770 O O . ARG A 1 91 ? -13.866 2.906 10.733 1.00 90.12 91 ARG A O 1
ATOM 777 N N . GLU A 1 92 ? -13.983 2.229 12.877 1.00 91.81 92 GLU A N 1
ATOM 778 C CA . GLU A 1 92 ? -13.038 3.216 13.405 1.00 91.81 92 GLU A CA 1
ATOM 779 C C . GLU A 1 92 ? -11.684 3.131 12.687 1.00 91.81 92 GLU A C 1
ATOM 781 O O . GLU A 1 92 ? -11.166 4.126 12.184 1.00 91.81 92 GLU A O 1
ATOM 786 N N . ARG A 1 93 ? -11.150 1.914 12.527 1.00 89.44 93 ARG A N 1
ATOM 787 C CA . ARG A 1 93 ? -9.892 1.687 11.807 1.00 89.44 93 ARG A CA 1
ATOM 788 C C . ARG A 1 93 ? -9.947 2.129 10.350 1.00 89.44 93 ARG A C 1
ATOM 790 O O . ARG A 1 93 ? -8.950 2.653 9.855 1.00 89.44 93 ARG A O 1
ATOM 797 N N . LEU A 1 94 ? -11.055 1.873 9.654 1.00 91.12 94 LEU A N 1
ATOM 798 C CA . LEU A 1 94 ? -11.242 2.285 8.261 1.00 91.12 94 LEU A CA 1
ATOM 799 C C . LEU A 1 94 ? -11.258 3.807 8.131 1.00 91.12 94 LEU A C 1
ATOM 801 O O . LEU A 1 94 ? -10.537 4.343 7.292 1.00 91.12 94 LEU A O 1
ATOM 805 N N . ASP A 1 95 ? -12.012 4.498 8.983 1.00 92.38 95 ASP A N 1
ATOM 806 C CA . ASP A 1 95 ? -12.072 5.961 8.962 1.00 92.38 95 ASP A CA 1
ATOM 807 C C . ASP A 1 95 ? -10.691 6.574 9.241 1.00 92.38 95 ASP A C 1
ATOM 809 O O . ASP A 1 95 ? -10.228 7.447 8.500 1.00 92.38 95 ASP A O 1
ATOM 813 N N . ASP A 1 96 ? -9.973 6.047 10.234 1.00 91.81 96 ASP A N 1
ATOM 814 C CA . ASP A 1 96 ? -8.621 6.490 10.571 1.00 91.81 96 ASP A CA 1
ATOM 815 C C . ASP A 1 96 ? -7.610 6.251 9.446 1.00 91.81 96 ASP A C 1
ATOM 817 O O . ASP A 1 96 ? -6.783 7.119 9.144 1.00 91.81 96 ASP A O 1
ATOM 821 N N . THR A 1 97 ? -7.634 5.065 8.831 1.00 90.62 97 THR A N 1
ATOM 822 C CA . THR A 1 97 ? -6.709 4.735 7.736 1.00 90.62 97 THR A CA 1
ATOM 823 C C . THR A 1 97 ? -7.003 5.555 6.492 1.00 90.62 97 THR A C 1
ATOM 825 O O . THR A 1 97 ? -6.065 6.080 5.895 1.00 90.62 97 THR A O 1
ATOM 828 N N . LEU A 1 98 ? -8.273 5.742 6.125 1.00 91.19 98 LEU A N 1
ATOM 829 C CA . LEU A 1 98 ? -8.654 6.580 4.988 1.00 91.19 98 LEU A CA 1
ATOM 830 C C . LEU A 1 98 ? -8.267 8.043 5.209 1.00 91.19 98 LEU A C 1
ATOM 832 O O . LEU A 1 98 ? -7.741 8.673 4.290 1.00 91.19 98 LEU A O 1
ATOM 836 N N . LYS A 1 99 ? -8.454 8.570 6.424 1.00 93.25 99 LYS A N 1
ATOM 837 C CA . LYS A 1 99 ? -8.036 9.931 6.773 1.00 93.25 99 LYS A CA 1
ATOM 838 C C . LYS A 1 99 ? -6.525 10.111 6.612 1.00 93.25 99 LYS A C 1
ATOM 840 O O . LYS A 1 99 ? -6.092 10.989 5.869 1.00 93.25 99 LYS A O 1
ATOM 845 N N . LYS A 1 100 ? -5.724 9.233 7.228 1.00 92.88 100 LYS A N 1
ATOM 846 C CA . LYS A 1 100 ? -4.252 9.262 7.121 1.00 92.88 100 LYS A CA 1
ATOM 847 C C . LYS A 1 100 ? -3.781 9.101 5.675 1.00 92.88 100 LYS A C 1
ATOM 849 O O . LYS A 1 100 ? -2.883 9.810 5.230 1.00 92.88 100 LYS A O 1
ATOM 854 N N . ALA A 1 101 ? -4.400 8.191 4.923 1.00 92.00 101 ALA A N 1
ATOM 855 C CA . ALA A 1 101 ? -4.078 7.974 3.517 1.00 92.00 101 ALA A CA 1
ATOM 856 C C . ALA A 1 101 ? -4.375 9.211 2.661 1.00 92.00 101 ALA A C 1
ATOM 858 O O . ALA A 1 101 ? -3.599 9.522 1.760 1.00 92.00 101 ALA A O 1
ATOM 859 N N . GLY A 1 102 ? -5.475 9.916 2.947 1.00 91.62 102 GLY A N 1
ATOM 860 C CA . GLY A 1 102 ? -5.832 11.173 2.293 1.00 91.62 102 GLY A CA 1
ATOM 861 C C . GLY A 1 102 ? -4.800 12.272 2.541 1.00 91.62 102 GLY A C 1
ATOM 862 O O . GLY A 1 102 ? -4.335 12.895 1.587 1.00 91.62 102 GLY A O 1
ATOM 863 N N . GLU A 1 103 ? -4.380 12.454 3.795 1.00 93.69 103 GLU A N 1
ATOM 864 C CA . GLU A 1 103 ? -3.353 13.434 4.176 1.00 93.69 103 GLU A CA 1
ATOM 865 C C . GLU A 1 103 ? -2.010 13.159 3.477 1.00 93.69 103 GLU A C 1
ATOM 867 O O . GLU A 1 103 ? -1.377 14.068 2.934 1.00 93.69 103 GLU A O 1
ATOM 872 N N . GLU A 1 104 ? -1.568 11.900 3.443 1.00 92.12 104 GLU A N 1
ATOM 873 C CA . GLU A 1 104 ? -0.327 11.525 2.756 1.00 92.12 104 GLU A CA 1
ATOM 874 C C . GLU A 1 104 ? -0.432 11.653 1.234 1.00 92.12 104 GLU A C 1
ATOM 876 O O . GLU A 1 104 ? 0.511 12.112 0.577 1.00 92.12 104 GLU A O 1
ATOM 881 N N . LEU A 1 105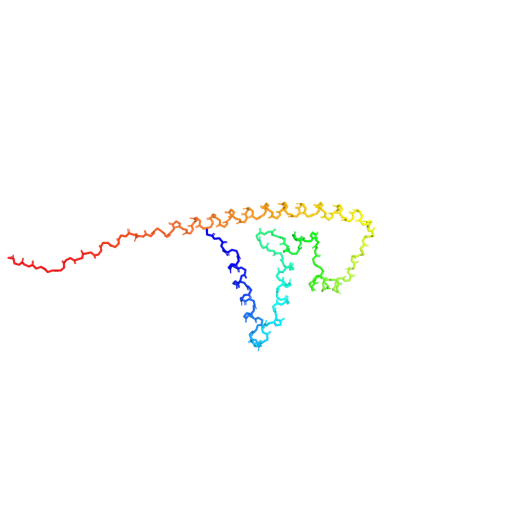 ? -1.602 11.340 0.671 1.00 90.06 105 LEU A N 1
ATOM 882 C CA . LEU A 1 105 ? -1.863 11.512 -0.751 1.00 90.06 105 LEU A CA 1
ATOM 883 C C . LEU A 1 105 ? -1.793 12.986 -1.157 1.00 90.06 105 LEU A C 1
ATOM 885 O O . LEU A 1 105 ? -1.193 13.300 -2.186 1.00 90.06 105 LEU A O 1
ATOM 889 N N . GLU A 1 106 ? -2.352 13.891 -0.355 1.00 92.19 106 GLU A N 1
ATOM 890 C CA . GLU A 1 106 ? -2.288 15.333 -0.601 1.00 92.19 106 GLU A CA 1
ATOM 891 C C . GLU A 1 106 ? -0.839 15.838 -0.565 1.00 92.19 106 GLU A C 1
ATOM 893 O O . GLU A 1 106 ? -0.391 16.527 -1.489 1.00 92.19 106 GLU A O 1
ATOM 898 N N . LYS A 1 107 ? -0.050 15.410 0.430 1.00 91.38 107 LYS A N 1
ATOM 899 C CA . LYS A 1 107 ? 1.390 15.715 0.493 1.00 91.38 107 LYS A CA 1
ATOM 900 C C . LYS A 1 107 ? 2.125 15.197 -0.745 1.00 91.38 107 LYS A C 1
ATOM 902 O O . LYS A 1 107 ? 2.945 15.914 -1.324 1.00 91.38 107 LYS A O 1
ATOM 907 N N . ALA A 1 108 ? 1.841 13.968 -1.178 1.00 88.75 108 ALA A N 1
ATOM 908 C CA . ALA A 1 108 ? 2.451 13.373 -2.365 1.00 88.75 108 ALA A CA 1
ATOM 909 C C . ALA A 1 108 ? 2.078 14.131 -3.650 1.00 88.75 108 ALA A C 1
ATOM 911 O O . ALA A 1 108 ? 2.949 14.400 -4.482 1.00 88.75 108 ALA A O 1
ATOM 912 N N . GLN A 1 109 ? 0.814 14.535 -3.792 1.00 87.44 109 GLN A N 1
ATOM 913 C CA . GLN A 1 109 ? 0.349 15.366 -4.903 1.00 87.44 109 GLN A CA 1
ATOM 914 C C . GLN A 1 109 ? 1.024 16.741 -4.900 1.00 87.44 109 GLN A C 1
ATOM 916 O O . GLN A 1 109 ? 1.476 17.194 -5.953 1.00 87.44 109 GLN A O 1
ATOM 921 N N . GLY A 1 110 ? 1.177 17.370 -3.732 1.00 88.94 110 GLY A N 1
ATOM 922 C CA . GLY A 1 110 ? 1.912 18.626 -3.575 1.00 88.94 110 GLY A CA 1
ATOM 923 C C . GLY A 1 110 ? 3.368 18.514 -4.038 1.00 88.94 110 GLY A C 1
ATOM 924 O O . GLY A 1 110 ? 3.832 19.332 -4.838 1.00 88.94 110 GLY A O 1
ATOM 925 N N . ARG A 1 111 ? 4.074 17.450 -3.625 1.00 87.81 111 ARG A N 1
ATOM 926 C CA . ARG A 1 111 ? 5.442 17.149 -4.096 1.00 87.81 111 ARG A CA 1
ATOM 927 C C . ARG A 1 111 ? 5.492 16.965 -5.613 1.00 87.81 111 ARG A C 1
ATOM 929 O O . ARG A 1 111 ? 6.376 17.511 -6.275 1.00 87.81 111 ARG A O 1
ATOM 936 N N . GLN A 1 112 ? 4.538 16.220 -6.172 1.00 84.62 112 GLN A N 1
ATOM 937 C CA . GLN A 1 112 ? 4.488 15.941 -7.604 1.00 84.62 112 GLN A CA 1
ATOM 938 C C . GLN A 1 112 ? 4.184 17.199 -8.430 1.00 84.62 112 GLN A C 1
ATOM 940 O O . GLN A 1 112 ? 4.811 17.400 -9.472 1.00 84.62 112 GLN A O 1
ATOM 945 N N . LYS A 1 113 ? 3.302 18.080 -7.942 1.00 86.31 113 LYS A N 1
ATOM 946 C CA . LYS A 1 113 ? 3.032 19.390 -8.546 1.00 86.31 113 LYS A CA 1
ATOM 947 C C . LYS A 1 113 ? 4.280 20.269 -8.542 1.00 86.31 113 LYS A C 1
ATOM 949 O O . LYS A 1 113 ? 4.676 20.756 -9.592 1.00 86.31 113 LYS A O 1
ATOM 954 N N . HIS A 1 114 ? 4.953 20.398 -7.398 1.00 86.81 114 HIS A N 1
ATOM 955 C CA . HIS A 1 114 ? 6.180 21.191 -7.298 1.00 86.81 114 HIS A CA 1
ATOM 956 C C . HIS A 1 114 ? 7.275 20.694 -8.259 1.00 86.81 114 HIS A C 1
ATOM 958 O O . HIS A 1 114 ? 7.946 21.487 -8.920 1.00 86.81 114 HIS A O 1
ATOM 964 N N . TYR A 1 115 ? 7.453 19.372 -8.364 1.00 83.44 115 TYR A N 1
ATOM 965 C CA . TYR A 1 115 ? 8.392 18.781 -9.317 1.00 83.44 115 TYR A CA 1
ATOM 966 C C . TYR A 1 115 ? 8.009 19.091 -10.770 1.00 83.44 115 TYR A C 1
ATOM 968 O O . TYR A 1 115 ? 8.866 19.486 -11.561 1.00 83.44 115 TYR A O 1
ATOM 976 N N . TYR A 1 116 ? 6.728 18.947 -11.113 1.00 79.12 116 TYR A N 1
ATOM 977 C CA . TYR A 1 116 ? 6.227 19.268 -12.445 1.00 79.12 116 TYR A CA 1
ATOM 978 C C . TYR A 1 116 ? 6.454 20.744 -12.793 1.00 79.12 116 TYR A C 1
ATOM 980 O O . TYR A 1 116 ? 7.049 21.034 -13.828 1.00 79.12 116 TYR A O 1
ATOM 988 N N . ASP A 1 117 ? 6.081 21.664 -11.901 1.00 83.38 117 ASP A N 1
ATOM 989 C CA . ASP A 1 117 ? 6.214 23.112 -12.102 1.00 83.38 117 ASP A CA 1
ATOM 990 C C . ASP A 1 117 ? 7.684 23.539 -12.282 1.00 83.38 117 ASP A C 1
ATOM 992 O O . ASP A 1 117 ? 7.990 24.433 -13.079 1.00 83.38 117 ASP A O 1
ATOM 996 N N . ARG A 1 118 ? 8.620 22.870 -11.593 1.00 79.06 118 ARG A N 1
ATOM 997 C CA . ARG A 1 118 ? 10.066 23.087 -11.765 1.00 79.06 118 ARG A CA 1
ATOM 998 C C . ARG A 1 118 ? 10.552 22.655 -13.149 1.00 79.06 118 ARG A C 1
ATOM 1000 O O . ARG A 1 118 ? 11.316 23.387 -13.775 1.00 79.06 118 ARG A O 1
ATOM 1007 N N . THR A 1 119 ? 10.126 21.489 -13.625 1.00 66.31 119 THR A N 1
ATOM 1008 C CA . THR A 1 119 ? 10.544 20.953 -14.930 1.00 66.31 119 THR A CA 1
ATOM 1009 C C . THR A 1 119 ? 9.879 21.700 -16.091 1.00 66.31 119 THR A C 1
ATOM 1011 O O . THR A 1 119 ? 10.522 21.962 -17.106 1.00 66.31 119 THR A O 1
ATOM 1014 N N . PHE A 1 120 ? 8.618 22.118 -15.938 1.00 57.69 120 PHE A N 1
ATOM 1015 C CA . PHE A 1 120 ? 7.855 22.788 -16.996 1.00 57.69 120 PHE A CA 1
ATOM 1016 C C . PHE A 1 120 ? 8.365 24.207 -17.306 1.00 57.69 120 PHE A C 1
ATOM 1018 O O . PHE A 1 120 ? 8.295 24.640 -18.452 1.00 57.69 120 PHE A O 1
ATOM 1025 N N . LYS A 1 121 ? 8.973 24.912 -16.336 1.00 54.22 121 LYS A N 1
ATOM 1026 C CA . LYS A 1 121 ? 9.617 26.224 -16.574 1.00 54.22 121 LYS A CA 1
ATOM 1027 C C . LYS A 1 121 ? 10.783 26.179 -17.574 1.00 54.22 121 LYS A C 1
ATOM 1029 O O . LYS A 1 121 ? 11.102 27.215 -18.153 1.00 54.22 121 LYS A O 1
ATOM 1034 N N . VAL A 1 122 ? 11.411 25.019 -17.788 1.00 54.62 122 VAL A N 1
ATOM 1035 C CA . VAL A 1 122 ? 12.557 24.867 -18.707 1.00 54.62 122 VAL A CA 1
ATOM 1036 C C . VAL A 1 122 ? 12.105 24.617 -20.154 1.00 54.62 122 VAL A C 1
ATOM 1038 O O . VAL A 1 122 ? 12.812 24.977 -21.090 1.00 54.62 122 VAL A O 1
ATOM 1041 N N . LEU A 1 123 ? 10.883 24.118 -20.368 1.00 53.00 123 LEU A N 1
ATOM 1042 C CA . LEU A 1 123 ? 10.247 24.017 -21.687 1.00 53.00 123 LEU A CA 1
ATOM 1043 C C . LEU A 1 123 ? 9.500 25.316 -22.024 1.00 53.00 123 LEU A C 1
ATOM 1045 O O . LEU A 1 123 ? 8.307 25.324 -22.322 1.00 53.00 123 LEU A O 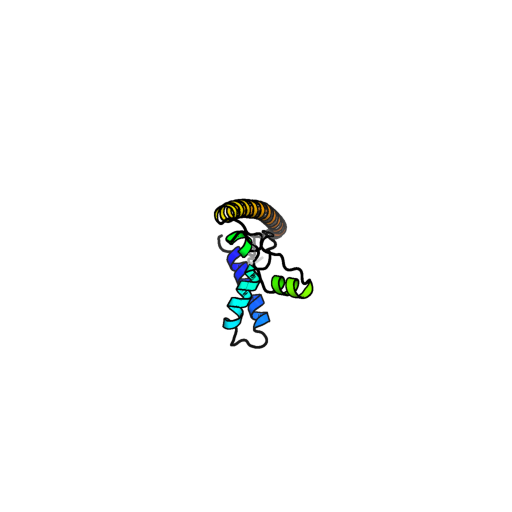1
ATOM 1049 N N . LYS A 1 124 ? 10.209 26.448 -21.997 1.00 48.19 124 LYS A N 1
ATOM 1050 C CA . LYS A 1 124 ? 9.724 27.665 -22.651 1.00 48.19 124 LYS A CA 1
ATOM 1051 C C . LYS A 1 124 ? 9.864 27.426 -24.155 1.00 48.19 124 LYS A C 1
ATOM 1053 O O . LYS A 1 124 ? 10.927 27.631 -24.729 1.00 48.19 124 LYS A O 1
ATOM 1058 N N . ILE A 1 125 ? 8.814 26.876 -24.759 1.00 59.28 125 ILE A N 1
ATOM 1059 C CA . ILE A 1 125 ? 8.722 26.634 -26.198 1.00 59.28 125 ILE A CA 1
ATOM 1060 C C . ILE A 1 125 ? 9.026 27.962 -26.900 1.00 59.28 125 ILE A C 1
ATOM 1062 O O . ILE A 1 125 ? 8.266 28.922 -26.777 1.00 59.28 125 ILE A O 1
ATOM 1066 N N . LEU A 1 126 ? 10.151 28.019 -27.615 1.00 52.53 126 LEU A N 1
ATOM 1067 C CA . LEU A 1 126 ? 10.444 29.063 -28.593 1.00 52.53 126 LEU A CA 1
ATOM 1068 C C . LEU A 1 126 ? 9.472 28.875 -29.764 1.00 52.53 126 LEU A C 1
ATOM 1070 O O . LEU A 1 126 ? 9.791 28.253 -30.775 1.00 52.53 126 LEU A O 1
ATOM 1074 N N . CYS A 1 127 ? 8.240 29.346 -29.589 1.00 50.56 127 CYS A N 1
ATOM 1075 C CA . CYS A 1 127 ? 7.276 29.458 -30.670 1.00 50.56 127 CYS A CA 1
ATOM 1076 C C . CYS A 1 127 ? 7.617 30.739 -31.435 1.00 50.56 127 CYS A C 1
ATOM 1078 O O . CYS A 1 127 ? 7.363 31.838 -30.949 1.00 50.56 127 CYS A O 1
ATOM 1080 N N . GLY A 1 128 ? 8.289 30.582 -32.574 1.00 43.38 128 GLY A N 1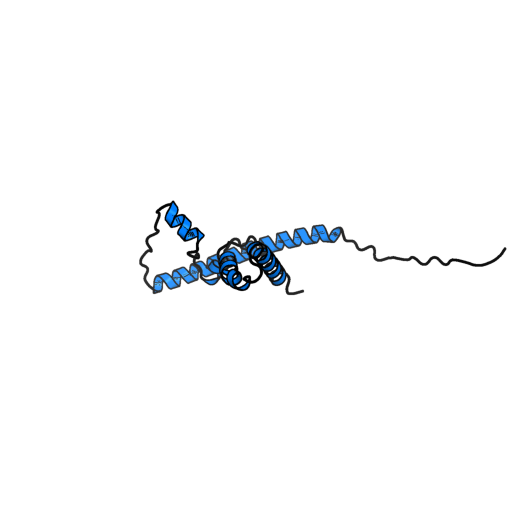
ATOM 1081 C CA . GLY A 1 128 ? 8.755 31.695 -33.397 1.00 43.38 128 GLY A CA 1
ATOM 1082 C C . GLY A 1 128 ? 9.826 31.272 -34.396 1.00 43.38 128 GLY A C 1
ATOM 1083 O O . GLY A 1 128 ? 10.906 31.849 -34.429 1.00 43.38 128 GLY A O 1
ATOM 1084 N N . ARG A 1 129 ? 9.557 30.231 -35.195 1.00 42.56 129 ARG A N 1
ATOM 1085 C CA . ARG A 1 129 ? 10.248 30.066 -36.480 1.00 42.56 129 ARG A CA 1
ATOM 1086 C C . ARG A 1 129 ? 9.681 31.118 -37.434 1.00 42.56 129 ARG A C 1
ATOM 1088 O O . ARG A 1 129 ? 8.718 30.842 -38.138 1.00 42.56 129 ARG A O 1
ATOM 1095 N N . GLU A 1 130 ? 10.290 32.294 -37.476 1.00 41.03 130 GLU A N 1
ATOM 1096 C CA . GLU A 1 130 ? 10.301 33.101 -38.696 1.00 41.03 130 GLU A CA 1
ATOM 1097 C C . GLU A 1 130 ? 11.574 32.749 -39.463 1.00 41.03 130 GLU A C 1
ATOM 1099 O O . GLU A 1 130 ? 12.616 33.384 -39.351 1.00 41.03 130 GLU A O 1
ATOM 1104 N N . SER A 1 131 ? 11.499 31.654 -40.216 1.00 43.00 131 SER A N 1
ATOM 1105 C CA . SER A 1 131 ? 12.405 31.400 -41.330 1.00 43.00 131 SER A CA 1
ATOM 1106 C C . SER A 1 131 ? 11.632 31.691 -42.609 1.00 43.00 131 SER A C 1
ATOM 1108 O O . SER A 1 131 ? 11.089 30.777 -43.227 1.00 43.00 131 SER A O 1
ATOM 1110 N N . PHE A 1 132 ? 11.557 32.969 -42.971 1.00 35.50 132 PHE A N 1
ATOM 1111 C CA . PHE A 1 132 ? 11.306 33.397 -44.342 1.00 35.50 132 PHE A CA 1
ATOM 1112 C C . PHE A 1 132 ? 12.569 34.114 -44.818 1.00 35.50 132 PHE A C 1
ATOM 1114 O O . PHE A 1 132 ? 12.789 35.288 -44.543 1.00 35.50 132 PHE A O 1
ATOM 1121 N N . SER A 1 133 ? 13.447 33.360 -45.475 1.00 40.66 133 SER A N 1
ATOM 1122 C CA . SER A 1 133 ? 14.444 33.934 -46.372 1.00 40.66 133 SER A CA 1
ATOM 1123 C C . SER A 1 133 ? 13.754 34.109 -47.725 1.00 40.66 133 SER A C 1
ATOM 1125 O O . SER A 1 133 ? 13.273 33.109 -48.261 1.00 40.66 133 SER A O 1
ATOM 1127 N N . PRO A 1 134 ? 13.670 35.322 -48.294 1.00 37.34 134 PRO A N 1
ATOM 1128 C CA . PRO A 1 134 ? 13.474 35.463 -49.721 1.00 37.34 134 PRO A CA 1
ATOM 1129 C C . PRO A 1 134 ? 14.856 35.406 -50.374 1.00 37.34 134 PRO A C 1
ATOM 1131 O O . PRO A 1 134 ? 15.681 36.305 -50.205 1.00 37.34 134 PRO A O 1
ATOM 1134 N N . ALA A 1 135 ? 15.128 34.313 -51.080 1.00 40.69 135 ALA A N 1
ATOM 1135 C CA . ALA A 1 135 ? 16.190 34.288 -52.068 1.00 40.69 135 ALA A CA 1
ATOM 1136 C C . ALA A 1 135 ? 15.687 34.937 -53.369 1.00 40.69 135 ALA A C 1
ATOM 1138 O O . ALA A 1 135 ? 14.578 34.630 -53.800 1.00 40.69 135 ALA A O 1
ATOM 1139 N N . ALA A 1 136 ? 16.580 35.731 -53.974 1.00 43.09 136 ALA A N 1
ATOM 1140 C CA . ALA A 1 136 ? 16.644 36.154 -55.381 1.00 43.09 136 ALA A CA 1
ATOM 1141 C C . ALA A 1 136 ? 15.637 37.219 -55.876 1.00 43.09 136 ALA A C 1
ATOM 1143 O O . ALA A 1 136 ? 14.444 36.964 -55.968 1.00 43.09 136 ALA A O 1
ATOM 1144 N N . ASP A 1 137 ? 16.129 38.420 -56.220 1.00 34.06 137 ASP A N 1
ATOM 1145 C CA . ASP A 1 137 ? 16.403 38.833 -57.616 1.00 34.06 137 ASP A CA 1
ATOM 1146 C C . ASP A 1 137 ? 16.629 40.358 -57.752 1.00 34.06 137 ASP A C 1
ATOM 1148 O O . ASP A 1 137 ? 15.924 41.151 -57.134 1.00 34.06 137 ASP A O 1
ATOM 1152 N N . GLY A 1 138 ? 17.565 40.755 -58.633 1.00 33.34 138 GLY A N 1
ATOM 1153 C CA . GLY A 1 138 ? 17.471 42.017 -59.390 1.00 33.34 138 GLY A CA 1
ATOM 1154 C C . GLY A 1 138 ? 18.534 43.107 -59.164 1.00 33.34 138 GLY A C 1
ATOM 1155 O O . GLY A 1 138 ? 18.407 43.900 -58.244 1.00 33.34 138 GLY A O 1
ATOM 1156 N N . PHE A 1 139 ? 19.513 43.165 -60.080 1.00 34.69 139 PHE A N 1
ATOM 1157 C CA . PHE A 1 139 ? 19.944 44.362 -60.842 1.00 34.69 139 PHE A CA 1
ATOM 1158 C C . PHE A 1 139 ? 20.127 45.718 -60.115 1.00 34.69 139 PHE A C 1
ATOM 1160 O O . PHE A 1 139 ? 19.153 46.418 -59.863 1.00 34.69 139 PHE A O 1
ATOM 1167 N N . GLU A 1 140 ? 21.380 46.133 -59.882 1.00 33.72 140 GLU A N 1
ATOM 1168 C CA . GLU A 1 140 ? 22.143 47.191 -60.601 1.00 33.72 140 GLU A CA 1
ATOM 1169 C C . GLU A 1 140 ? 23.548 47.350 -59.992 1.00 33.72 140 GLU A C 1
ATOM 1171 O O . GLU A 1 140 ? 23.681 47.257 -58.750 1.00 33.72 140 GLU A O 1
#